Protein AF-A0AAW1J0R0-F1 (afdb_monomer)

Solvent-accessible surface area (backbone atoms only — not comparable to full-atom values): 7026 Å² total; per-residue (Å²): 138,85,83,79,76,79,74,81,91,67,95,65,67,74,57,54,75,66,56,57,54,52,50,48,54,52,30,56,73,53,71,48,89,71,61,71,50,59,43,46,50,74,81,94,67,99,57,98,62,85,68,54,68,47,78,48,60,80,44,70,68,57,49,53,47,44,58,67,45,44,71,59,36,57,78,34,84,94,34,51,88,61,82,77,76,81,96,64,53,72,68,56,50,54,51,53,51,51,54,50,48,57,54,51,59,60,71,76,105

Structure (mmCIF, N/CA/C/O backbone):
data_AF-A0AAW1J0R0-F1
#
_entry.id   AF-A0AAW1J0R0-F1
#
loop_
_atom_site.group_PDB
_atom_site.id
_atom_site.type_symbol
_atom_site.label_atom_id
_atom_site.label_alt_id
_atom_site.label_comp_id
_atom_site.label_asym_id
_atom_site.label_entity_id
_atom_site.label_seq_id
_atom_site.pdbx_PDB_ins_code
_atom_site.Cartn_x
_atom_site.Cartn_y
_atom_site.Cartn_z
_atom_site.occupancy
_atom_site.B_iso_or_equiv
_atom_site.auth_seq_id
_atom_site.auth_comp_id
_atom_site.auth_asym_id
_atom_site.auth_atom_id
_atom_site.pdbx_PDB_model_num
ATOM 1 N N . MET A 1 1 ? 31.846 -2.187 17.532 1.00 36.53 1 MET A N 1
ATOM 2 C CA . MET A 1 1 ? 32.025 -1.692 16.149 1.00 36.53 1 MET A CA 1
ATOM 3 C C . MET A 1 1 ? 31.373 -2.695 15.214 1.00 36.53 1 MET A C 1
ATOM 5 O O . MET A 1 1 ? 31.819 -3.831 15.201 1.00 36.53 1 MET A O 1
ATOM 9 N N . TYR A 1 2 ? 30.314 -2.323 14.493 1.00 38.81 2 TYR A N 1
ATOM 10 C CA . TYR A 1 2 ? 29.740 -3.181 13.452 1.00 38.81 2 TYR A CA 1
ATOM 11 C C . TYR A 1 2 ? 30.208 -2.659 12.095 1.00 38.81 2 TYR A C 1
ATOM 13 O O . TYR A 1 2 ? 29.914 -1.523 11.730 1.00 38.81 2 TYR A O 1
ATOM 21 N N . ARG A 1 3 ? 31.004 -3.475 11.401 1.00 44.94 3 ARG A N 1
ATOM 22 C CA . ARG A 1 3 ? 31.510 -3.219 10.053 1.00 44.94 3 ARG A CA 1
ATOM 23 C C . ARG A 1 3 ? 30.377 -3.541 9.081 1.00 44.94 3 ARG A C 1
ATOM 25 O O . ARG A 1 3 ? 29.989 -4.697 8.955 1.00 44.94 3 ARG A O 1
ATOM 32 N N . ILE A 1 4 ? 29.799 -2.510 8.479 1.00 54.66 4 ILE A N 1
ATOM 33 C CA . ILE A 1 4 ? 28.831 -2.658 7.392 1.00 54.66 4 ILE A CA 1
ATOM 34 C C . ILE A 1 4 ? 29.676 -2.921 6.149 1.00 54.66 4 ILE A C 1
ATOM 36 O O . ILE A 1 4 ? 30.361 -2.017 5.679 1.00 54.66 4 ILE A O 1
ATOM 40 N N . GLU A 1 5 ? 29.713 -4.165 5.676 1.00 49.53 5 GLU A N 1
ATOM 41 C CA . GLU A 1 5 ? 30.265 -4.443 4.353 1.00 49.53 5 GLU A CA 1
ATOM 42 C C . GLU A 1 5 ? 29.318 -3.852 3.307 1.00 49.53 5 GLU A C 1
ATOM 44 O O . GLU A 1 5 ? 28.104 -4.075 3.346 1.00 49.53 5 GLU A O 1
ATOM 49 N N . GLU A 1 6 ? 29.874 -3.017 2.432 1.00 49.34 6 GLU A N 1
ATOM 50 C CA . GLU A 1 6 ? 29.139 -2.342 1.371 1.00 49.34 6 GLU A CA 1
ATOM 51 C C . GLU A 1 6 ? 28.511 -3.385 0.443 1.00 49.34 6 GLU A C 1
ATOM 53 O O . GLU A 1 6 ? 29.184 -4.264 -0.099 1.00 49.34 6 GLU A O 1
ATOM 58 N N . ALA A 1 7 ? 27.187 -3.308 0.291 1.00 49.00 7 ALA A N 1
ATOM 59 C CA . ALA A 1 7 ? 26.446 -4.193 -0.592 1.00 49.00 7 ALA A CA 1
ATOM 60 C C . ALA A 1 7 ? 26.961 -4.060 -2.040 1.00 49.00 7 ALA A C 1
ATOM 62 O O . ALA A 1 7 ? 27.251 -2.945 -2.483 1.00 49.00 7 ALA A O 1
ATOM 63 N N . PRO A 1 8 ? 27.036 -5.163 -2.809 1.00 44.00 8 PRO A N 1
ATOM 64 C CA . PRO A 1 8 ? 27.525 -5.123 -4.180 1.00 44.00 8 PRO A CA 1
ATOM 65 C C . PRO A 1 8 ? 26.657 -4.196 -5.041 1.00 44.00 8 PRO A C 1
ATOM 67 O O . PRO A 1 8 ? 25.430 -4.333 -5.089 1.00 44.00 8 PRO A O 1
ATOM 70 N N . SER A 1 9 ? 27.319 -3.269 -5.738 1.00 48.34 9 SER A N 1
ATOM 71 C CA . SER A 1 9 ? 26.767 -2.274 -6.663 1.00 48.34 9 SER A CA 1
ATOM 72 C C . SER A 1 9 ? 26.216 -2.914 -7.946 1.00 48.34 9 SER A C 1
ATOM 74 O O . SER A 1 9 ? 26.705 -2.718 -9.053 1.00 48.34 9 SER A O 1
ATOM 76 N N . GLY A 1 10 ? 25.166 -3.721 -7.814 1.00 47.03 10 GLY A N 1
ATOM 77 C CA . GLY A 1 10 ? 24.413 -4.249 -8.945 1.00 47.03 10 GLY A CA 1
ATOM 78 C C . GLY A 1 10 ? 23.208 -3.367 -9.252 1.00 47.03 10 GLY A C 1
ATOM 79 O O . GLY A 1 10 ? 22.187 -3.481 -8.576 1.00 47.03 10 GLY A O 1
ATOM 80 N N . ASN A 1 11 ? 23.286 -2.535 -10.293 1.00 51.75 11 ASN A N 1
ATOM 81 C CA . ASN A 1 11 ? 22.119 -1.881 -10.897 1.00 51.75 11 ASN A CA 1
ATOM 82 C C . ASN A 1 11 ? 21.082 -2.954 -11.298 1.00 51.75 11 ASN A C 1
ATOM 84 O O . ASN A 1 11 ? 21.263 -3.631 -12.304 1.00 51.75 11 ASN A O 1
ATOM 88 N N . ARG A 1 12 ? 20.033 -3.179 -10.491 1.00 51.69 12 ARG A N 1
ATOM 89 C CA . ARG A 1 12 ? 19.019 -4.239 -10.725 1.00 51.69 12 ARG A CA 1
ATOM 90 C C . ARG A 1 12 ? 17.582 -3.814 -10.394 1.00 51.69 12 ARG A C 1
ATOM 92 O O . ARG A 1 12 ? 16.740 -4.638 -10.025 1.00 51.69 12 ARG A O 1
ATOM 99 N N . THR A 1 13 ? 17.280 -2.530 -10.542 1.00 54.69 13 THR A N 1
ATOM 100 C CA . THR A 1 13 ? 15.924 -1.956 -10.475 1.00 54.69 13 THR A CA 1
ATOM 101 C C . THR A 1 13 ? 15.229 -2.017 -11.838 1.00 54.69 13 THR A C 1
ATOM 103 O O . THR A 1 13 ? 14.686 -1.030 -12.322 1.00 54.69 13 THR A O 1
ATOM 106 N N . GLU A 1 14 ? 15.220 -3.179 -12.488 1.00 58.28 14 GLU A N 1
ATOM 107 C CA . GLU A 1 14 ? 14.430 -3.336 -13.710 1.00 58.28 14 GLU A CA 1
ATOM 108 C C . GLU A 1 14 ? 12.952 -3.506 -13.343 1.00 58.28 14 GLU A C 1
ATOM 110 O O . GLU A 1 14 ? 12.531 -4.498 -12.741 1.00 58.28 14 GLU A O 1
ATOM 115 N N . CYS A 1 15 ? 12.172 -2.475 -13.661 1.00 59.16 15 CYS A N 1
ATOM 116 C CA . CYS A 1 15 ? 10.717 -2.502 -13.685 1.00 59.16 15 CYS A CA 1
ATOM 117 C C . CYS A 1 15 ? 10.306 -2.791 -15.131 1.00 59.16 15 CYS A C 1
ATOM 119 O O . CYS A 1 15 ? 10.650 -2.017 -16.025 1.00 59.16 15 CYS A O 1
ATOM 121 N N . SER A 1 16 ? 9.610 -3.903 -15.372 1.00 69.31 16 SER A N 1
ATOM 122 C CA . SER A 1 16 ? 9.134 -4.215 -16.723 1.00 69.31 16 SER A CA 1
ATOM 123 C C . SER A 1 16 ? 7.984 -3.279 -17.118 1.00 69.31 16 SER A C 1
ATOM 125 O O . SER A 1 16 ? 7.244 -2.799 -16.256 1.00 69.31 16 SER A O 1
ATOM 127 N N . SER A 1 17 ? 7.794 -3.026 -18.415 1.00 70.44 17 SER A N 1
ATOM 128 C CA . SER A 1 17 ? 6.669 -2.232 -18.942 1.00 70.44 17 SER A CA 1
ATOM 129 C C . SER A 1 17 ? 5.317 -2.756 -18.432 1.00 70.44 17 SER A C 1
ATOM 131 O O . SER A 1 17 ? 4.467 -1.974 -18.009 1.00 70.44 17 SER A O 1
ATOM 133 N N . ASN A 1 18 ? 5.177 -4.085 -18.353 1.00 83.06 18 ASN A N 1
ATOM 134 C CA . ASN A 1 18 ? 3.991 -4.764 -17.826 1.00 83.06 18 ASN A CA 1
ATOM 135 C C . ASN A 1 18 ? 3.705 -4.430 -16.355 1.00 83.06 18 ASN A C 1
ATOM 137 O O . ASN A 1 18 ? 2.543 -4.304 -15.976 1.00 83.06 18 ASN A O 1
ATOM 141 N N . ASP A 1 19 ? 4.735 -4.261 -15.518 1.00 85.56 19 ASP A N 1
ATOM 142 C CA . ASP A 1 19 ? 4.537 -3.940 -14.098 1.00 85.56 19 ASP A CA 1
ATOM 143 C C . ASP A 1 19 ? 3.823 -2.594 -13.940 1.00 85.56 19 ASP A C 1
ATOM 145 O O . ASP A 1 19 ? 2.896 -2.469 -13.138 1.00 85.56 19 ASP A O 1
ATOM 149 N N . LYS A 1 20 ? 4.215 -1.595 -14.740 1.00 87.69 20 LYS A N 1
ATOM 150 C CA . LYS A 1 20 ? 3.593 -0.265 -14.717 1.00 87.69 20 LYS A CA 1
ATOM 151 C C . LYS A 1 20 ? 2.135 -0.317 -15.162 1.00 87.69 20 LYS A C 1
ATOM 153 O O . LYS A 1 20 ? 1.292 0.319 -14.537 1.00 87.69 20 LYS A O 1
ATOM 158 N N . GLU A 1 21 ? 1.826 -1.084 -16.204 1.00 89.62 21 GLU A N 1
ATOM 159 C CA . GLU A 1 21 ? 0.454 -1.238 -16.698 1.00 89.62 21 GLU A CA 1
ATOM 160 C C . GLU A 1 21 ? -0.456 -1.917 -15.673 1.00 89.62 21 GLU A C 1
ATOM 162 O O . GLU A 1 21 ? -1.569 -1.450 -15.424 1.00 89.62 21 GLU A O 1
ATOM 167 N N . VAL A 1 22 ? 0.024 -2.984 -15.029 1.00 89.75 22 VAL A N 1
ATOM 168 C CA . VAL A 1 22 ? -0.731 -3.691 -13.986 1.00 89.75 22 VAL A CA 1
ATOM 169 C C . VAL A 1 22 ? -0.963 -2.785 -12.780 1.00 89.75 22 VAL A C 1
ATOM 171 O O . VAL A 1 22 ? -2.088 -2.699 -12.286 1.00 89.75 22 VAL A O 1
ATOM 174 N N . VAL A 1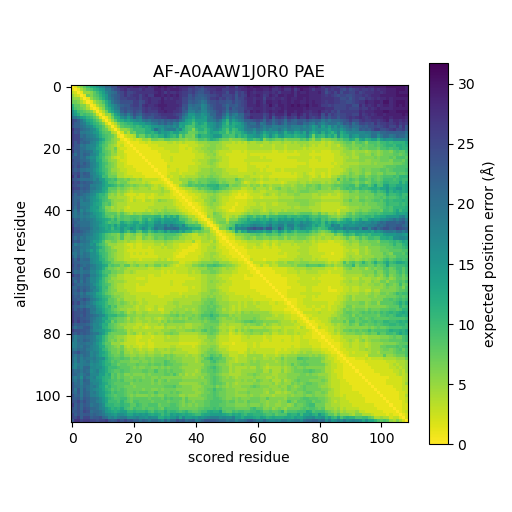 23 ? 0.064 -2.060 -12.327 1.00 91.25 23 VAL A N 1
ATOM 175 C CA . VAL A 1 23 ? -0.093 -1.095 -11.229 1.00 91.25 23 VAL A CA 1
ATOM 176 C C . VAL A 1 23 ? -1.079 0.005 -11.607 1.00 91.25 23 VAL A C 1
ATOM 178 O O . VAL A 1 23 ? -1.936 0.341 -10.793 1.00 91.25 23 VAL A O 1
ATOM 181 N N . LYS A 1 24 ? -1.034 0.512 -12.844 1.00 92.44 24 LYS A N 1
ATOM 182 C CA . LYS A 1 24 ? -1.998 1.505 -13.327 1.00 92.44 24 LYS A CA 1
ATOM 183 C C . LYS A 1 24 ? -3.430 0.970 -13.255 1.00 92.44 24 LYS A C 1
ATOM 185 O O . LYS A 1 24 ? -4.283 1.649 -12.697 1.00 92.44 24 LYS A O 1
ATOM 190 N N . LYS A 1 25 ? -3.688 -0.263 -13.712 1.00 91.50 25 LYS A N 1
ATOM 191 C CA . LYS A 1 25 ? -5.015 -0.906 -13.598 1.00 91.50 25 LYS A CA 1
ATOM 192 C C . LYS A 1 25 ? -5.486 -1.007 -12.145 1.00 91.50 25 LYS A C 1
ATOM 194 O O . LYS A 1 25 ? -6.640 -0.694 -11.849 1.00 91.50 25 LYS A O 1
ATOM 199 N N . ILE A 1 26 ? -4.593 -1.402 -11.235 1.00 92.19 26 ILE A N 1
ATOM 200 C CA . ILE A 1 26 ? -4.893 -1.483 -9.798 1.00 92.19 26 ILE A CA 1
ATOM 201 C C . ILE A 1 26 ? -5.228 -0.092 -9.242 1.00 92.19 26 ILE A C 1
ATOM 203 O O . ILE A 1 26 ? -6.218 0.056 -8.531 1.00 92.19 26 ILE A O 1
ATOM 207 N N . LEU A 1 27 ? -4.452 0.939 -9.576 1.00 91.69 27 LEU A N 1
ATOM 208 C CA . LEU A 1 27 ? -4.683 2.305 -9.098 1.00 91.69 27 LEU A CA 1
ATOM 209 C C . LEU A 1 27 ? -5.978 2.911 -9.649 1.00 91.69 27 LEU A C 1
ATOM 211 O O . LEU A 1 27 ? -6.755 3.477 -8.878 1.00 91.69 27 LEU A O 1
ATOM 215 N N . THR A 1 28 ? -6.278 2.698 -10.933 1.00 91.88 28 THR A N 1
ATOM 216 C CA . THR A 1 28 ? -7.564 3.078 -11.535 1.00 91.88 28 THR A CA 1
ATOM 217 C C . THR A 1 28 ? -8.724 2.408 -10.806 1.00 91.88 28 THR A C 1
ATOM 219 O O . THR A 1 28 ? -9.720 3.059 -10.496 1.00 91.88 28 THR A O 1
ATOM 222 N N . HIS A 1 29 ? -8.582 1.130 -10.450 1.00 90.75 29 HIS A N 1
ATOM 223 C CA . HIS A 1 29 ? -9.595 0.428 -9.670 1.00 90.75 29 HIS A CA 1
ATOM 224 C C . HIS A 1 29 ? -9.795 1.021 -8.267 1.00 90.75 29 HIS A C 1
ATOM 226 O O . HIS A 1 29 ? -10.917 1.095 -7.769 1.00 90.75 29 HIS A O 1
ATOM 232 N N . LEU A 1 30 ? -8.714 1.463 -7.631 1.00 89.25 30 LEU A N 1
ATOM 233 C CA . LEU A 1 30 ? -8.756 2.134 -6.333 1.00 89.25 30 LEU A CA 1
ATOM 234 C C . LEU A 1 30 ? -9.195 3.604 -6.438 1.00 89.25 30 LEU A C 1
ATOM 236 O O . LEU A 1 30 ? -9.265 4.287 -5.415 1.00 89.25 30 LEU A O 1
ATOM 240 N N . THR A 1 31 ? -9.500 4.084 -7.650 1.00 89.88 31 THR A N 1
ATOM 241 C CA . THR A 1 31 ? -9.817 5.481 -7.967 1.00 89.88 31 THR A CA 1
ATOM 242 C C . THR A 1 31 ? -8.751 6.445 -7.427 1.00 89.88 31 THR A C 1
ATOM 244 O O . THR A 1 31 ? -9.074 7.488 -6.855 1.00 89.88 31 THR A O 1
ATOM 247 N N . VAL A 1 32 ? -7.483 6.041 -7.520 1.00 88.31 32 VAL A N 1
ATOM 248 C CA . VAL A 1 32 ? -6.317 6.854 -7.171 1.00 88.31 32 VAL A CA 1
ATOM 249 C C . VAL A 1 32 ? -5.643 7.227 -8.482 1.00 88.31 32 VAL A C 1
ATOM 251 O O . VAL A 1 32 ? -5.036 6.372 -9.121 1.00 88.31 32 VAL A O 1
ATOM 254 N N . ASP A 1 33 ? -5.796 8.483 -8.894 1.00 86.25 33 ASP A N 1
ATOM 255 C CA . ASP A 1 33 ? -5.160 9.015 -10.098 1.00 86.25 33 ASP A CA 1
ATOM 256 C C . ASP A 1 33 ? -4.055 9.989 -9.685 1.00 86.25 33 ASP A C 1
ATOM 258 O O . ASP A 1 33 ? -4.328 11.077 -9.180 1.00 86.25 33 ASP A O 1
ATOM 262 N N . CYS A 1 34 ? -2.806 9.542 -9.788 1.00 87.50 34 CYS A N 1
ATOM 263 C CA . CYS A 1 34 ? -1.624 10.343 -9.493 1.00 87.50 34 CYS A CA 1
ATOM 264 C C . CYS A 1 34 ? -0.380 9.755 -10.172 1.00 87.50 34 CYS A C 1
ATOM 266 O O . CYS A 1 34 ? -0.362 8.586 -10.578 1.00 87.50 34 CYS A O 1
ATOM 268 N N . GLY A 1 35 ? 0.674 10.568 -10.281 1.00 88.88 35 GLY A N 1
ATOM 269 C CA . GLY A 1 35 ? 1.986 10.102 -10.715 1.00 88.88 35 GLY A CA 1
ATOM 270 C C . GLY A 1 35 ? 2.566 9.084 -9.731 1.00 88.88 35 GLY A C 1
ATOM 271 O O . GLY A 1 35 ? 2.398 9.196 -8.510 1.00 88.88 35 GLY A O 1
ATOM 272 N N . PHE A 1 36 ? 3.233 8.054 -10.263 1.00 92.12 36 PHE A N 1
ATOM 273 C CA . PHE A 1 36 ? 3.806 6.992 -9.442 1.00 92.12 36 PHE A CA 1
ATOM 274 C C . PHE A 1 36 ? 5.111 6.409 -9.991 1.00 92.12 36 PHE A C 1
ATOM 276 O O . PHE A 1 36 ? 5.366 6.392 -11.196 1.00 92.12 36 PHE A O 1
ATOM 283 N N . THR A 1 37 ? 5.920 5.847 -9.089 1.00 91.06 37 THR A N 1
ATOM 284 C CA . THR A 1 37 ? 7.103 5.037 -9.423 1.00 91.06 37 THR A CA 1
ATOM 285 C C . THR A 1 37 ? 7.025 3.663 -8.760 1.00 91.06 37 THR A C 1
ATOM 287 O O . THR A 1 37 ? 6.515 3.532 -7.646 1.00 91.06 37 THR A O 1
ATOM 290 N N . THR A 1 38 ? 7.497 2.621 -9.456 1.00 91.19 38 THR A N 1
ATOM 291 C CA . THR A 1 38 ? 7.280 1.212 -9.064 1.00 91.19 38 THR A CA 1
ATOM 292 C C . THR A 1 38 ? 8.522 0.316 -9.170 1.00 91.19 38 THR A C 1
ATOM 294 O O . THR A 1 38 ? 8.509 -0.660 -9.925 1.00 91.19 38 THR A O 1
ATOM 297 N N . PRO A 1 39 ? 9.631 0.590 -8.460 1.00 89.81 39 PRO A N 1
ATOM 298 C CA . PRO A 1 39 ? 10.764 -0.333 -8.445 1.00 89.81 39 PRO A CA 1
ATOM 299 C C . PRO A 1 39 ? 10.415 -1.672 -7.768 1.00 89.81 39 PRO A C 1
ATOM 301 O O . PRO A 1 39 ? 9.739 -1.716 -6.738 1.00 89.81 39 PRO A O 1
ATOM 304 N N . ARG A 1 40 ? 10.916 -2.789 -8.312 1.00 87.88 40 ARG A N 1
ATOM 305 C CA . ARG A 1 40 ? 10.889 -4.098 -7.630 1.00 87.88 40 ARG A CA 1
ATOM 306 C C . ARG A 1 40 ? 11.892 -4.095 -6.471 1.00 87.88 40 ARG A C 1
ATOM 308 O O . ARG A 1 40 ? 13.007 -3.601 -6.619 1.00 87.88 40 ARG A O 1
ATOM 315 N N . LEU A 1 41 ? 11.507 -4.668 -5.332 1.00 86.50 41 LEU A N 1
ATOM 316 C CA . LEU A 1 41 ? 12.359 -4.807 -4.15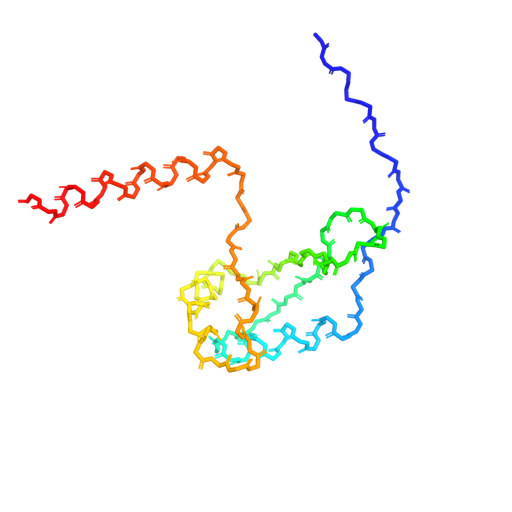0 1.00 86.50 41 LEU A CA 1
ATOM 317 C C . LEU A 1 41 ? 13.103 -6.149 -4.135 1.00 86.50 41 LEU A C 1
ATOM 319 O O . LEU A 1 41 ? 12.574 -7.177 -4.561 1.00 86.50 41 LEU A O 1
ATOM 323 N N . GLY A 1 42 ? 14.307 -6.140 -3.559 1.00 83.25 42 GLY A N 1
ATOM 324 C CA . GLY A 1 42 ? 15.127 -7.332 -3.336 1.00 83.25 42 GLY A CA 1
ATOM 325 C C . GLY A 1 42 ? 15.977 -7.757 -4.536 1.00 83.25 42 GLY A C 1
ATOM 326 O O . GLY A 1 42 ? 15.872 -7.219 -5.639 1.00 83.25 42 GLY A O 1
ATOM 327 N N . ILE A 1 43 ? 16.834 -8.751 -4.305 1.00 79.38 43 ILE A N 1
ATOM 328 C CA . ILE A 1 43 ? 17.793 -9.256 -5.293 1.00 79.38 43 ILE A CA 1
ATOM 329 C C . ILE A 1 43 ? 17.045 -9.990 -6.413 1.00 79.38 43 ILE A C 1
ATOM 331 O O . ILE A 1 43 ? 16.061 -10.690 -6.168 1.00 79.38 43 ILE A O 1
ATOM 335 N N . PHE A 1 44 ? 17.486 -9.791 -7.658 1.00 72.56 44 PHE A N 1
ATOM 336 C CA . PHE A 1 44 ? 17.001 -10.565 -8.799 1.00 72.56 44 PHE A CA 1
ATOM 337 C C . PHE A 1 44 ? 17.457 -12.019 -8.645 1.00 72.56 44 PHE A C 1
ATOM 339 O O . PHE A 1 44 ? 18.628 -12.336 -8.841 1.00 72.56 44 PHE A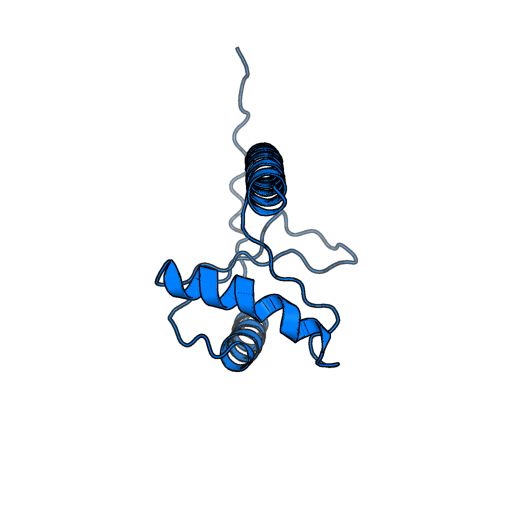 O 1
ATOM 346 N N . GLU A 1 45 ? 16.524 -12.878 -8.255 1.00 72.19 45 GLU A N 1
ATOM 347 C CA . GLU A 1 45 ? 16.701 -14.318 -8.113 1.00 72.19 45 GLU A CA 1
ATOM 348 C C . GLU A 1 45 ? 15.532 -15.012 -8.817 1.00 72.19 45 GLU A C 1
ATOM 350 O O . GLU A 1 45 ? 14.401 -14.514 -8.783 1.00 72.19 45 GLU A O 1
ATOM 355 N N . SER A 1 46 ? 15.779 -16.175 -9.421 1.00 67.19 46 SER A N 1
ATOM 356 C CA . SER A 1 46 ? 14.763 -17.033 -10.043 1.00 67.19 46 SER A CA 1
ATOM 357 C C . SER A 1 46 ? 13.901 -17.729 -8.979 1.00 67.19 46 SER A C 1
ATOM 359 O O . SER A 1 46 ? 13.914 -18.950 -8.831 1.00 67.19 46 SER A O 1
ATOM 361 N N . ARG A 1 47 ? 13.187 -16.945 -8.167 1.00 68.88 47 ARG A N 1
ATOM 362 C CA . ARG A 1 47 ? 12.266 -17.453 -7.145 1.00 68.88 47 ARG A CA 1
ATOM 363 C C . ARG A 1 47 ? 10.923 -17.819 -7.775 1.00 68.88 47 ARG A C 1
ATOM 365 O O . ARG A 1 47 ? 10.448 -17.151 -8.684 1.00 68.88 47 ARG A O 1
ATOM 372 N N . SER A 1 48 ? 10.258 -18.823 -7.200 1.00 75.25 48 SER A N 1
ATOM 373 C CA . SER A 1 48 ? 8.898 -19.253 -7.578 1.00 75.25 48 SER A CA 1
ATOM 374 C C . SER A 1 48 ? 7.819 -18.179 -7.337 1.00 75.25 48 SER A C 1
ATOM 376 O O . SER A 1 48 ? 6.729 -18.266 -7.899 1.00 75.25 48 SER A O 1
ATOM 378 N N . ARG A 1 49 ? 8.102 -17.152 -6.520 1.00 78.25 49 ARG A N 1
ATOM 379 C CA . ARG A 1 49 ? 7.164 -16.059 -6.218 1.00 78.25 49 ARG A CA 1
ATOM 380 C C . ARG A 1 49 ? 7.645 -14.729 -6.798 1.00 78.25 49 ARG A C 1
ATOM 382 O O . ARG A 1 49 ? 8.836 -14.429 -6.686 1.00 78.25 49 ARG A O 1
ATOM 389 N N . PRO A 1 50 ? 6.731 -13.898 -7.335 1.00 82.25 50 PRO A N 1
ATOM 390 C CA . PRO A 1 50 ? 7.087 -12.577 -7.831 1.00 82.25 50 PRO A CA 1
ATOM 391 C C . PRO A 1 50 ? 7.639 -11.707 -6.696 1.00 82.25 50 PRO A C 1
ATOM 393 O O . PRO A 1 50 ? 7.117 -11.709 -5.578 1.00 82.25 50 PRO A O 1
ATOM 396 N N . ARG A 1 51 ? 8.696 -10.944 -6.990 1.00 86.31 51 ARG A N 1
ATOM 397 C CA . ARG A 1 51 ? 9.291 -9.995 -6.037 1.00 86.31 51 ARG A CA 1
ATOM 398 C C . ARG A 1 51 ? 8.291 -8.888 -5.677 1.00 86.31 51 ARG A C 1
ATOM 400 O O . ARG A 1 51 ? 7.534 -8.471 -6.550 1.00 86.31 51 ARG A O 1
ATOM 407 N N . PRO A 1 52 ? 8.288 -8.349 -4.452 1.00 89.50 52 PRO A N 1
ATOM 408 C CA . PRO A 1 52 ? 7.442 -7.205 -4.120 1.00 89.50 52 PRO A CA 1
ATOM 409 C C . PRO A 1 52 ? 7.748 -5.981 -4.998 1.00 89.50 52 PRO A C 1
ATOM 411 O O . PRO A 1 52 ? 8.887 -5.779 -5.420 1.00 89.50 52 PRO A O 1
ATOM 414 N N . LEU A 1 53 ? 6.734 -5.154 -5.249 1.00 91.44 53 LEU A N 1
ATOM 415 C CA . LEU A 1 53 ? 6.878 -3.829 -5.857 1.00 91.44 53 LEU A CA 1
ATOM 416 C C . LEU A 1 53 ? 6.797 -2.773 -4.754 1.00 91.44 53 LEU A C 1
ATOM 418 O O . LEU A 1 53 ? 5.876 -2.808 -3.938 1.00 91.44 53 LEU A O 1
ATOM 422 N N . ARG A 1 54 ? 7.735 -1.825 -4.743 1.00 91.81 54 ARG A N 1
ATOM 423 C CA . ARG A 1 54 ? 7.612 -0.604 -3.948 1.00 91.81 54 ARG A CA 1
ATOM 424 C C . ARG A 1 54 ? 6.897 0.430 -4.791 1.00 91.81 54 ARG A C 1
ATOM 426 O O . ARG A 1 54 ? 7.394 0.794 -5.846 1.00 91.81 54 ARG A O 1
ATOM 433 N N . LEU A 1 55 ? 5.751 0.888 -4.315 1.00 92.25 55 LEU A N 1
ATOM 434 C CA . LEU A 1 55 ?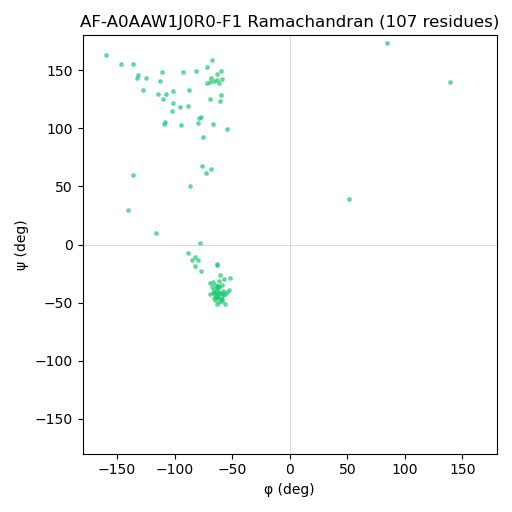 4.965 1.928 -4.958 1.00 92.25 55 LEU A CA 1
ATOM 435 C C . LEU A 1 55 ? 5.201 3.258 -4.241 1.00 92.25 55 LEU A C 1
ATOM 437 O O . LEU A 1 55 ? 4.942 3.363 -3.043 1.00 92.25 55 LEU A O 1
ATOM 441 N N . THR A 1 56 ? 5.666 4.261 -4.976 1.00 92.44 56 THR A N 1
ATOM 442 C CA . THR A 1 56 ? 5.781 5.642 -4.492 1.00 92.44 56 THR A CA 1
ATOM 443 C C . THR A 1 56 ? 4.751 6.484 -5.226 1.00 92.44 56 THR A C 1
ATOM 445 O O . THR A 1 56 ? 4.743 6.472 -6.455 1.00 92.44 56 THR A O 1
ATOM 448 N N . LEU A 1 57 ? 3.894 7.187 -4.485 1.00 93.06 57 LEU A N 1
ATOM 449 C CA . LEU A 1 57 ? 2.837 8.048 -5.021 1.00 93.06 57 LEU A CA 1
ATOM 450 C C . LEU A 1 57 ? 3.164 9.519 -4.748 1.00 93.06 57 LEU A C 1
ATOM 452 O O . LEU A 1 57 ? 3.756 9.840 -3.715 1.00 93.06 57 LEU A O 1
ATOM 456 N N . GLU A 1 58 ? 2.737 10.405 -5.643 1.00 90.88 58 GLU A N 1
ATOM 457 C CA . GLU A 1 58 ? 2.882 11.860 -5.513 1.00 90.88 58 GLU A CA 1
ATOM 458 C C . GLU A 1 58 ? 1.864 12.449 -4.523 1.00 90.88 58 GLU A C 1
ATOM 460 O O . GLU A 1 58 ? 0.938 13.161 -4.894 1.00 90.88 58 GLU A O 1
ATOM 465 N N . GLY A 1 59 ? 2.006 12.119 -3.239 1.00 90.00 59 GLY A N 1
ATOM 466 C CA . GLY A 1 59 ? 1.216 12.717 -2.161 1.00 90.00 59 GLY A CA 1
ATOM 467 C C . GLY A 1 59 ? 0.771 11.716 -1.102 1.00 90.00 59 GLY A C 1
ATOM 468 O O . GLY A 1 59 ? 0.357 10.594 -1.398 1.00 90.00 59 GLY A O 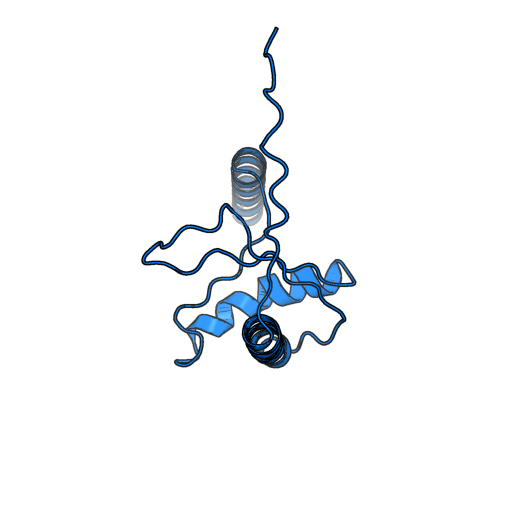1
ATOM 469 N N . GLU A 1 60 ? 0.818 12.142 0.159 1.00 90.31 60 GLU A N 1
ATOM 470 C CA . GLU A 1 60 ? 0.466 11.292 1.300 1.00 90.31 60 GLU A CA 1
ATOM 471 C C . GLU A 1 60 ? -1.010 10.860 1.266 1.00 90.31 60 GLU A C 1
ATOM 473 O O . GLU A 1 60 ? -1.338 9.711 1.566 1.00 90.31 60 GLU A O 1
ATOM 478 N N . GLN A 1 61 ? -1.902 11.752 0.828 1.00 91.62 61 GLN A N 1
ATOM 479 C CA . GLN A 1 61 ? -3.332 11.467 0.721 1.00 91.62 61 GLN A CA 1
ATOM 480 C C . GLN A 1 61 ? -3.614 10.274 -0.205 1.00 91.62 61 GLN A C 1
ATOM 482 O O . GLN A 1 61 ? -4.376 9.379 0.160 1.00 91.62 61 GLN A O 1
ATOM 487 N N . HIS A 1 62 ? -2.925 10.193 -1.345 1.00 91.81 62 HIS A N 1
ATOM 488 C CA . HIS A 1 62 ? -3.058 9.077 -2.283 1.00 91.81 62 HIS A CA 1
ATOM 489 C C . HIS A 1 62 ? -2.588 7.749 -1.684 1.00 91.81 62 HIS A C 1
ATOM 491 O O . HIS A 1 62 ? -3.186 6.706 -1.948 1.00 91.81 62 HIS A O 1
ATOM 497 N N . VAL A 1 63 ? -1.552 7.778 -0.840 1.00 91.69 63 VAL A N 1
ATOM 498 C CA . VAL A 1 63 ? -1.073 6.588 -0.122 1.00 91.69 63 VAL A CA 1
ATOM 499 C C . VAL A 1 63 ? -2.136 6.096 0.856 1.00 91.69 63 VAL A C 1
ATOM 501 O O . VAL A 1 63 ? -2.457 4.905 0.868 1.00 91.69 63 VAL A O 1
ATOM 504 N N . HIS A 1 64 ? -2.716 6.997 1.652 1.00 91.25 64 HIS A N 1
ATOM 505 C CA . HIS A 1 64 ? -3.777 6.640 2.597 1.00 91.25 64 HIS A CA 1
ATOM 506 C C . HIS A 1 64 ? -5.021 6.109 1.888 1.00 91.25 64 HIS A C 1
ATOM 508 O O . HIS A 1 64 ? -5.570 5.087 2.309 1.00 91.25 64 HIS A O 1
ATOM 514 N N . ASP A 1 65 ? -5.434 6.744 0.792 1.00 92.38 65 ASP A N 1
ATOM 515 C CA . ASP A 1 65 ? -6.578 6.305 -0.005 1.00 92.38 65 ASP A CA 1
ATOM 516 C C . ASP A 1 65 ? -6.342 4.927 -0.626 1.00 92.38 65 ASP A C 1
ATOM 518 O O . ASP A 1 65 ? -7.204 4.047 -0.515 1.00 92.38 65 ASP A O 1
ATOM 522 N N . ALA A 1 66 ? -5.157 4.698 -1.198 1.00 92.69 66 ALA A N 1
ATOM 523 C CA . ALA A 1 66 ? -4.770 3.402 -1.740 1.00 92.69 66 ALA A CA 1
ATOM 524 C C . ALA A 1 66 ? -4.792 2.316 -0.655 1.00 92.69 66 ALA A C 1
ATOM 526 O O . ALA A 1 66 ? -5.392 1.262 -0.855 1.00 92.69 66 ALA A O 1
ATOM 527 N N . LEU A 1 67 ? -4.211 2.573 0.522 1.00 92.44 67 LEU A N 1
ATOM 528 C CA . LEU A 1 67 ? -4.190 1.616 1.636 1.00 92.44 67 LEU A CA 1
ATOM 529 C C . LEU A 1 67 ? -5.587 1.340 2.204 1.00 92.44 67 LEU A C 1
ATOM 531 O O . LEU A 1 67 ? -5.907 0.198 2.547 1.00 92.44 67 LEU A O 1
ATOM 535 N N . ARG A 1 68 ? -6.435 2.367 2.303 1.00 91.50 68 ARG A N 1
ATOM 536 C CA . ARG A 1 68 ? -7.809 2.233 2.799 1.00 91.50 68 ARG A CA 1
ATOM 537 C C . ARG A 1 68 ? -8.647 1.377 1.857 1.00 91.50 68 ARG A C 1
ATOM 539 O O . ARG A 1 68 ? -9.365 0.488 2.320 1.00 91.50 68 ARG A O 1
ATOM 546 N N . LYS A 1 69 ? -8.544 1.637 0.553 1.00 91.31 69 LYS A N 1
ATOM 547 C CA . LYS A 1 69 ? -9.315 0.950 -0.488 1.00 91.31 69 LYS A CA 1
ATOM 548 C C . LYS A 1 69 ? -8.705 -0.390 -0.892 1.00 91.31 69 LYS A C 1
ATOM 550 O O . LYS A 1 69 ? -9.434 -1.232 -1.386 1.00 91.31 69 LYS A O 1
ATOM 555 N N . ALA A 1 70 ? -7.431 -0.661 -0.602 1.00 91.56 70 ALA A N 1
ATOM 556 C CA . ALA A 1 70 ? -6.767 -1.927 -0.936 1.00 91.56 70 ALA A CA 1
ATOM 557 C C . ALA A 1 70 ? -7.527 -3.178 -0.467 1.00 91.56 70 ALA A C 1
ATOM 559 O O . ALA A 1 70 ? -7.448 -4.227 -1.102 1.00 91.56 70 ALA A O 1
ATOM 560 N N . LYS A 1 71 ? -8.300 -3.075 0.620 1.00 87.31 71 LYS A N 1
ATOM 561 C CA . LYS A 1 71 ? -9.146 -4.170 1.119 1.00 87.31 71 LYS A CA 1
ATOM 562 C C . LYS A 1 71 ? -10.213 -4.620 0.114 1.00 87.31 71 LYS A C 1
ATOM 564 O O . LYS A 1 71 ? -10.630 -5.769 0.176 1.00 87.31 71 LYS A O 1
ATOM 569 N N . THR A 1 72 ? -10.643 -3.749 -0.800 1.00 88.94 72 THR A N 1
ATOM 570 C CA . THR A 1 72 ? -11.658 -4.067 -1.816 1.00 88.94 72 THR A CA 1
ATOM 571 C C . THR A 1 72 ? -11.087 -4.854 -2.996 1.00 88.94 72 THR A C 1
ATOM 573 O O . THR A 1 72 ? -11.859 -5.437 -3.752 1.00 88.94 72 THR A O 1
ATOM 576 N N . LEU A 1 73 ? -9.757 -4.936 -3.144 1.00 87.75 73 LEU A N 1
ATOM 577 C CA . LEU A 1 73 ? -9.116 -5.716 -4.211 1.00 87.75 73 LEU A CA 1
ATOM 578 C C . LEU A 1 73 ? -9.439 -7.207 -4.107 1.00 87.75 73 LEU A C 1
ATOM 580 O O . LEU A 1 73 ? -9.652 -7.856 -5.125 1.00 87.75 73 LEU A O 1
ATOM 584 N N . GLY A 1 74 ? -9.557 -7.730 -2.883 1.00 85.81 74 GLY A N 1
ATOM 585 C CA . GLY A 1 74 ? -9.914 -9.130 -2.646 1.00 85.81 74 GLY A CA 1
ATOM 586 C C . GLY A 1 74 ? -11.311 -9.517 -3.144 1.00 85.81 74 GLY A C 1
ATOM 587 O O . GLY A 1 74 ? -11.574 -10.704 -3.311 1.00 85.81 74 GLY A O 1
ATOM 588 N N . ASN A 1 75 ? -12.186 -8.539 -3.412 1.00 87.38 75 ASN A N 1
ATOM 589 C CA . ASN A 1 75 ? -13.538 -8.777 -3.920 1.00 87.38 75 ASN A CA 1
ATOM 590 C C . ASN A 1 75 ? -13.570 -9.000 -5.440 1.00 87.38 75 ASN A C 1
ATOM 592 O O . ASN A 1 75 ? -14.612 -9.369 -5.971 1.00 87.38 75 ASN A O 1
ATOM 596 N N . LYS A 1 76 ? -12.462 -8.747 -6.147 1.00 87.06 76 LYS A N 1
ATOM 597 C CA . LYS A 1 76 ? -12.349 -8.967 -7.590 1.00 87.06 76 LYS A CA 1
ATOM 598 C C . LYS A 1 76 ? -11.469 -10.168 -7.875 1.00 87.06 76 LYS A C 1
ATOM 600 O O . LYS A 1 76 ? -10.330 -10.217 -7.414 1.00 87.06 76 LYS A O 1
ATOM 605 N N . ASP A 1 77 ? -11.960 -11.081 -8.706 1.00 87.44 77 ASP A N 1
ATOM 606 C CA . ASP A 1 77 ? -11.215 -12.288 -9.077 1.00 87.44 77 ASP A CA 1
ATOM 607 C C . ASP A 1 77 ? -9.867 -11.963 -9.737 1.00 87.44 77 ASP A C 1
ATOM 609 O O . ASP A 1 77 ? -8.869 -12.616 -9.436 1.00 87.44 77 ASP A O 1
ATOM 613 N N . GLU A 1 78 ? -9.797 -10.883 -10.525 1.00 89.56 78 GLU A N 1
ATOM 614 C CA . GLU A 1 78 ? -8.560 -10.403 -11.163 1.00 89.56 78 GLU A CA 1
ATOM 615 C C . GLU A 1 78 ? -7.469 -10.001 -10.148 1.00 89.56 78 GLU A C 1
ATOM 617 O O . GLU A 1 78 ? -6.278 -10.163 -10.414 1.00 89.56 78 GLU A O 1
ATOM 622 N N . PHE A 1 79 ? -7.848 -9.514 -8.960 1.00 89.56 79 PHE A N 1
ATOM 623 C CA . PHE A 1 79 ? -6.912 -8.980 -7.959 1.00 89.56 79 PHE A CA 1
ATOM 624 C C . PHE A 1 79 ? -6.872 -9.783 -6.656 1.00 89.56 79 PHE A C 1
ATOM 626 O O . PHE A 1 79 ? -6.227 -9.365 -5.695 1.00 89.56 79 PHE A O 1
ATOM 633 N N . LYS A 1 80 ? -7.493 -10.965 -6.614 1.00 86.88 80 LYS A N 1
ATOM 634 C CA . LYS A 1 80 ? -7.627 -11.790 -5.402 1.00 86.88 80 LYS A CA 1
ATOM 635 C C . LYS A 1 80 ? -6.288 -12.160 -4.744 1.00 86.88 8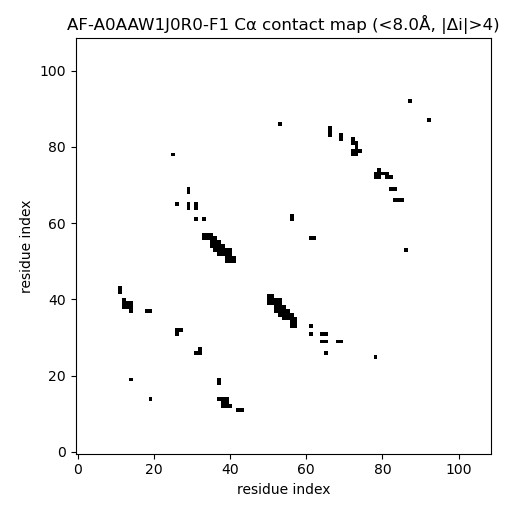0 LYS A C 1
ATOM 637 O O . LYS A 1 80 ? -6.213 -12.328 -3.528 1.00 86.88 80 LYS A O 1
ATOM 642 N N 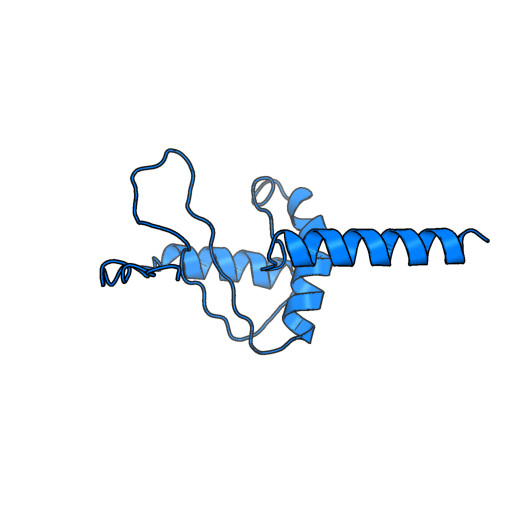. GLY A 1 81 ? -5.222 -12.273 -5.538 1.00 87.75 81 GLY A N 1
ATOM 643 C CA . GLY A 1 81 ? -3.859 -12.545 -5.064 1.00 87.75 81 GLY A CA 1
ATOM 644 C C . GLY A 1 81 ? -3.035 -11.303 -4.701 1.00 87.75 81 GLY A C 1
ATOM 645 O O . GLY A 1 81 ? -1.928 -11.440 -4.179 1.00 87.75 81 GLY A O 1
ATOM 646 N N . VAL A 1 82 ? -3.540 -10.097 -4.972 1.00 89.94 82 VAL A N 1
ATOM 647 C CA . VAL A 1 82 ? -2.804 -8.842 -4.790 1.00 89.94 82 VAL A CA 1
ATOM 648 C C . VAL A 1 82 ? -2.982 -8.334 -3.365 1.00 89.94 82 VAL A C 1
ATOM 650 O O . VAL A 1 82 ? -4.088 -8.260 -2.834 1.00 89.94 82 VAL A O 1
ATOM 653 N N . ARG A 1 83 ? -1.872 -7.949 -2.733 1.00 90.69 83 ARG A N 1
ATOM 654 C CA . ARG A 1 83 ? -1.866 -7.335 -1.404 1.00 90.69 83 ARG A CA 1
ATOM 655 C C . ARG A 1 83 ? -1.079 -6.037 -1.455 1.00 90.69 83 ARG A C 1
ATOM 657 O O . ARG A 1 83 ? 0.031 -6.014 -1.975 1.00 90.69 83 ARG A O 1
ATOM 664 N N . ILE A 1 84 ? -1.655 -4.986 -0.883 1.00 92.44 84 ILE A N 1
ATOM 665 C CA . ILE A 1 84 ? -0.999 -3.690 -0.707 1.00 92.44 84 ILE A CA 1
ATOM 666 C C . ILE A 1 84 ? -0.828 -3.469 0.790 1.00 92.44 84 ILE A C 1
ATOM 668 O O . ILE A 1 84 ? -1.773 -3.611 1.567 1.00 92.44 84 ILE A O 1
ATOM 672 N N . SER A 1 85 ? 0.389 -3.134 1.191 1.00 90.75 85 SER A N 1
ATOM 673 C CA . SER A 1 85 ? 0.752 -2.834 2.571 1.00 90.75 85 SER A CA 1
ATOM 674 C C . SER A 1 85 ? 1.633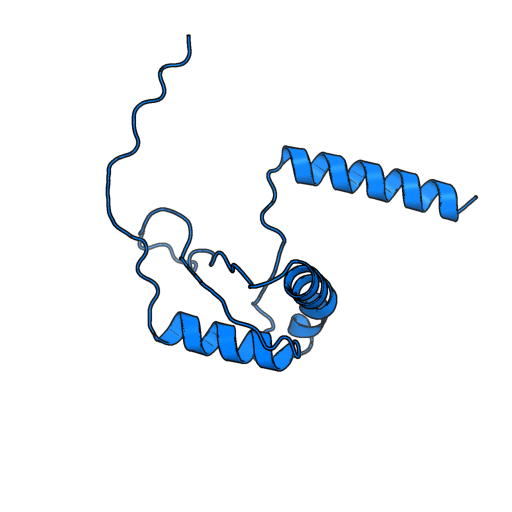 -1.597 2.612 1.00 90.75 85 SER A C 1
ATOM 676 O O . SER A 1 85 ? 2.307 -1.279 1.633 1.00 90.75 85 SER A O 1
ATOM 678 N N . SER A 1 86 ? 1.643 -0.907 3.749 1.00 91.38 86 SER A N 1
ATOM 679 C CA . SER A 1 86 ? 2.571 0.197 3.963 1.00 91.38 86 SER A CA 1
ATOM 680 C C . SER A 1 86 ? 4.008 -0.314 4.067 1.00 91.38 86 SER A C 1
ATOM 682 O O . SER A 1 86 ? 4.262 -1.376 4.638 1.00 91.38 86 SER A O 1
ATOM 684 N N . ASP A 1 87 ? 4.944 0.464 3.530 1.00 90.56 87 ASP A N 1
ATOM 685 C CA . ASP A 1 87 ? 6.376 0.207 3.665 1.00 90.56 87 ASP A CA 1
ATOM 686 C C . ASP A 1 87 ? 6.817 0.602 5.080 1.00 90.56 87 ASP A C 1
ATOM 688 O O . ASP A 1 87 ? 7.033 1.775 5.389 1.00 90.56 87 ASP A O 1
ATOM 692 N N . ARG A 1 88 ? 6.807 -0.371 5.993 1.00 88.12 88 ARG A N 1
ATOM 693 C CA . ARG A 1 88 ? 7.130 -0.171 7.408 1.00 88.12 88 ARG A CA 1
ATOM 694 C C . ARG A 1 88 ? 8.095 -1.235 7.878 1.00 88.12 88 ARG A C 1
ATOM 696 O O . ARG A 1 88 ? 7.966 -2.414 7.555 1.00 88.12 88 ARG A O 1
ATOM 703 N N . THR A 1 89 ? 9.013 -0.823 8.742 1.00 87.81 89 THR A N 1
ATOM 704 C CA . THR A 1 89 ? 9.882 -1.769 9.440 1.00 87.81 89 THR A CA 1
ATOM 705 C C . THR A 1 89 ? 9.074 -2.621 10.431 1.00 87.81 89 THR A C 1
ATOM 707 O O . THR A 1 89 ? 8.003 -2.200 10.895 1.00 87.81 89 THR A O 1
ATOM 710 N N . PRO A 1 90 ? 9.579 -3.803 10.832 1.00 88.81 90 PRO A N 1
ATOM 711 C CA . PRO A 1 90 ? 8.936 -4.617 11.864 1.00 88.81 90 PRO A CA 1
ATOM 712 C C . PRO A 1 90 ? 8.708 -3.846 13.171 1.00 88.81 90 PRO A C 1
ATOM 714 O O . PRO A 1 90 ? 7.621 -3.911 13.744 1.00 88.81 90 PRO A O 1
ATOM 717 N N . ARG A 1 91 ? 9.689 -3.033 13.587 1.00 92.25 91 ARG A N 1
ATOM 718 C CA . ARG A 1 91 ? 9.603 -2.193 14.792 1.00 92.25 91 ARG A CA 1
ATOM 719 C C . ARG A 1 91 ? 8.482 -1.156 14.693 1.00 92.25 91 ARG A C 1
ATOM 721 O O . ARG A 1 91 ? 7.700 -1.007 15.626 1.00 92.25 91 ARG A O 1
ATOM 728 N N . GLN A 1 92 ? 8.366 -0.469 13.555 1.00 91.38 92 GLN A N 1
ATOM 729 C CA . GLN A 1 92 ? 7.268 0.475 13.316 1.00 91.38 92 GLN A CA 1
ATOM 730 C C . GLN A 1 92 ? 5.913 -0.238 13.315 1.00 91.38 92 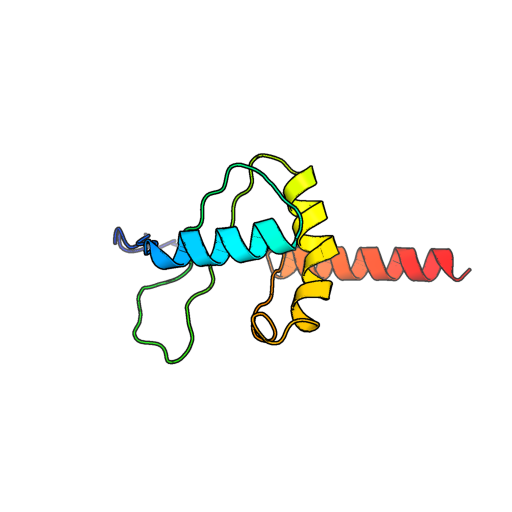GLN A C 1
ATOM 732 O O . GLN A 1 92 ? 4.953 0.256 13.897 1.00 91.38 92 GLN A O 1
ATOM 737 N N . THR A 1 93 ? 5.829 -1.415 12.693 1.00 89.25 93 THR A N 1
ATOM 738 C CA . THR A 1 93 ? 4.595 -2.211 12.649 1.00 89.25 93 THR A CA 1
ATOM 739 C C . THR A 1 93 ? 4.127 -2.590 14.053 1.00 89.25 93 THR A C 1
ATOM 741 O O . THR A 1 93 ? 2.958 -2.390 14.379 1.00 89.25 93 THR A O 1
ATOM 744 N N . GLN A 1 94 ? 5.037 -3.072 14.902 1.00 93.19 94 GLN A N 1
ATOM 745 C CA . GLN A 1 94 ? 4.745 -3.387 16.303 1.00 93.19 94 GLN A CA 1
ATOM 746 C C . GLN A 1 94 ? 4.244 -2.157 17.066 1.00 93.19 94 GLN A C 1
ATOM 748 O O . GLN A 1 94 ? 3.189 -2.223 17.695 1.00 93.19 94 GLN A O 1
ATOM 753 N N . TYR A 1 95 ? 4.946 -1.028 16.937 1.00 95.00 95 TYR A N 1
ATOM 754 C CA . TYR A 1 95 ? 4.558 0.232 17.566 1.00 95.00 95 TYR A CA 1
ATOM 755 C C . TYR A 1 95 ? 3.136 0.663 17.172 1.00 95.00 95 TYR A C 1
ATOM 757 O O . TYR A 1 95 ? 2.290 0.888 18.034 1.00 95.00 95 TYR A O 1
ATOM 765 N N . PHE A 1 96 ? 2.820 0.703 15.874 1.00 90.31 96 PHE A N 1
ATOM 766 C CA . PHE A 1 96 ? 1.487 1.110 15.417 1.00 90.31 96 PHE A CA 1
ATOM 767 C C . PHE A 1 96 ? 0.382 0.127 15.817 1.00 90.31 96 PHE A C 1
ATOM 769 O O . PHE A 1 96 ? -0.748 0.551 16.059 1.00 90.31 96 PHE A O 1
ATOM 776 N N . ASN A 1 97 ? 0.683 -1.171 15.905 1.00 91.25 97 ASN A N 1
ATOM 777 C CA . ASN A 1 97 ? -0.272 -2.162 16.398 1.00 91.25 97 ASN A CA 1
ATOM 778 C C . ASN A 1 97 ? -0.592 -1.944 17.880 1.00 91.25 97 ASN A C 1
ATOM 780 O O . ASN A 1 97 ? -1.760 -2.024 18.260 1.00 91.25 97 ASN A O 1
ATOM 784 N N . GLN A 1 98 ? 0.418 -1.625 18.693 1.00 95.94 98 GLN A N 1
ATOM 785 C CA . GLN A 1 98 ? 0.227 -1.288 20.101 1.00 95.94 98 GLN A CA 1
ATOM 786 C C . GLN A 1 98 ? -0.625 -0.023 20.255 1.00 95.94 98 GLN A C 1
ATOM 788 O O . GLN A 1 98 ? -1.658 -0.068 20.918 1.00 95.94 98 GLN A O 1
ATOM 793 N N . VAL A 1 99 ? -0.266 1.063 19.562 1.00 95.62 99 VAL A N 1
ATOM 794 C CA . VAL A 1 99 ? -1.037 2.320 19.579 1.00 95.62 99 VAL A CA 1
ATOM 795 C C . VAL A 1 99 ? -2.488 2.083 19.153 1.00 95.62 99 VAL A C 1
ATOM 797 O O . VAL A 1 99 ? -3.422 2.579 19.780 1.00 95.62 99 VAL A O 1
ATOM 800 N N . ARG A 1 100 ? -2.713 1.279 18.106 1.00 93.31 100 ARG A N 1
ATOM 801 C CA . ARG A 1 100 ? -4.066 0.933 17.652 1.00 93.31 100 ARG A CA 1
ATOM 802 C C . ARG A 1 100 ? -4.861 0.186 18.722 1.00 93.31 100 ARG A C 1
ATOM 804 O O . ARG A 1 100 ? -6.048 0.465 18.869 1.00 93.31 100 ARG A O 1
ATOM 811 N N . LYS A 1 101 ? -4.235 -0.755 19.433 1.00 95.38 101 LYS A N 1
ATOM 812 C CA . LYS A 1 101 ? -4.876 -1.499 20.524 1.00 95.38 101 LYS A CA 1
ATOM 813 C C . LYS A 1 101 ? -5.304 -0.551 21.644 1.00 95.38 101 LYS A C 1
ATOM 815 O O . LYS A 1 101 ? -6.476 -0.534 21.995 1.00 95.38 101 LYS A O 1
ATOM 820 N N . GLU A 1 102 ? -4.401 0.315 22.098 1.00 96.25 102 GLU A N 1
ATOM 821 C CA . GLU A 1 102 ? -4.696 1.306 23.141 1.00 96.25 102 GLU A CA 1
ATOM 822 C C . GLU A 1 102 ? -5.850 2.245 22.752 1.00 96.25 102 GLU A C 1
ATOM 824 O O . GLU A 1 102 ? -6.710 2.557 23.575 1.00 96.25 102 GLU A O 1
ATOM 829 N N . LEU A 1 103 ? -5.909 2.680 21.489 1.00 95.88 103 LEU A N 1
ATOM 830 C CA . LEU A 1 103 ? -7.003 3.522 20.994 1.00 95.88 103 LEU A CA 1
ATOM 831 C C . LEU A 1 103 ? -8.351 2.791 20.951 1.00 95.88 103 LEU A C 1
ATOM 833 O O . LEU A 1 103 ? -9.383 3.414 21.199 1.00 95.88 103 LEU A O 1
ATOM 837 N N . LEU A 1 104 ? -8.362 1.498 20.617 1.00 95.75 104 LEU A N 1
ATOM 838 C CA . LEU A 1 104 ? -9.584 0.690 20.628 1.00 95.75 104 LEU A CA 1
ATOM 839 C C . LEU A 1 104 ? -10.078 0.458 22.058 1.00 95.75 104 LEU A C 1
ATOM 841 O O . LEU A 1 104 ? -11.264 0.644 22.313 1.00 95.75 104 LEU A O 1
ATOM 845 N N . ASP A 1 105 ? -9.169 0.159 22.986 1.00 96.12 105 ASP A N 1
ATOM 846 C CA . ASP A 1 105 ? -9.498 -0.043 24.400 1.00 96.12 105 ASP A CA 1
ATOM 847 C C . ASP A 1 105 ? -10.089 1.232 25.029 1.00 96.12 105 ASP A C 1
ATOM 849 O O . ASP A 1 105 ? -11.016 1.160 25.832 1.00 96.12 105 ASP A O 1
ATOM 853 N N . ARG A 1 106 ? -9.604 2.419 24.628 1.00 93.69 106 ARG A N 1
ATOM 854 C CA . ARG A 1 106 ? -10.172 3.712 25.054 1.00 93.69 106 ARG A CA 1
ATOM 855 C C . ARG A 1 106 ? -11.551 4.000 24.472 1.00 93.69 106 ARG A C 1
ATOM 857 O O . ARG A 1 106 ? -12.326 4.669 25.132 1.00 93.69 106 ARG A O 1
ATOM 864 N N . LYS A 1 107 ? -11.839 3.553 23.246 1.00 92.62 107 LYS A N 1
ATOM 865 C CA . LYS A 1 107 ? -13.156 3.740 22.606 1.00 92.62 107 LYS A CA 1
ATOM 866 C C . LYS A 1 107 ? -14.225 2.785 23.132 1.00 92.62 107 LYS A C 1
ATOM 868 O O . LYS A 1 107 ? -15.403 3.045 22.926 1.00 92.62 107 LYS A O 1
ATOM 873 N N . ALA A 1 108 ? -13.811 1.655 23.702 1.00 87.38 108 ALA A N 1
ATOM 874 C CA . ALA A 1 108 ? -14.709 0.657 24.271 1.00 87.38 108 ALA A CA 1
ATOM 875 C C . ALA A 1 108 ? -15.111 0.961 25.727 1.00 87.38 108 ALA A C 1
ATOM 877 O O . ALA A 1 108 ? -16.031 0.323 26.233 1.00 87.38 108 ALA A O 1
ATOM 878 N N . LYS A 1 109 ? -14.413 1.894 26.388 1.00 65.12 109 LYS A N 1
ATOM 879 C CA . LYS A 1 109 ? -14.801 2.484 27.676 1.00 65.12 109 LYS A CA 1
ATOM 880 C C . LYS A 1 109 ? -15.697 3.692 27.453 1.00 65.12 109 LYS A C 1
ATOM 882 O O . LYS A 1 109 ? -16.587 3.884 28.304 1.00 65.12 109 LYS A O 1
#

Organism: Popillia japonica (NCBI:txid7064)

pLDDT: mean 83.03, std 14.99, range [36.53, 96.25]

Sequence (109 aa):
MYRIEEAPSGNRTECSSNDKEVVKKILTHLTVDCGFTTPRLGIFESRSRPRPLRLTLEGEQHVHDALRKAKTLGNKDEFKGVRISSDRTPRQTQYFNQVRKELLDRKAK

Mean predicted aligned error: 9.16 Å

Foldseek 3Di:
DDDDDDDDPDPDQDDDPVNVVVVVVLCVVLVQDFDKDWTFDDDDDPDPDGGDIDIDTPDPVSVVSSQVSQVCLCVDPVRVVPHDDDPDDPVVVVVVVVVVVVVVVVVVD

Radius of gyration: 17.46 Å; Cα contacts (8 Å, |Δi|>4): 73; chains: 1; bounding box: 47×32×47 Å

Nearest PDB structures (foldseek):
  3p6y-assembly4_P  TM=5.397E-01  e=3.410E+00  Homo sapiens

Secondary structure (DSSP, 8-state):
----PPPP--------HHHHHHHHHHHHHTT--S-EE-PBPS-----SSPPPBPPEESSHHHHHHHHHHGGGGGGSGGGTT--------HHHHHHHHHHHHHHHHHH--